Protein AF-0000000069708996 (afdb_homodimer)

Structure (mmCIF, N/CA/C/O backbone):
data_AF-0000000069708996-model_v1
#
loop_
_entity.id
_entity.type
_entity.pdbx_description
1 polymer 'Flagella cluster protein'
#
loop_
_atom_site.group_PDB
_atom_site.id
_atom_site.type_symbol
_atom_site.label_atom_id
_atom_site.label_alt_id
_atom_site.label_comp_id
_atom_site.label_asym_id
_atom_site.label_entity_id
_atom_site.label_seq_id
_atom_site.pdbx_PDB_ins_code
_atom_site.Cartn_x
_atom_site.Cartn_y
_atom_site.Cartn_z
_atom_site.occupancy
_atom_site.B_iso_or_equiv
_atom_site.auth_seq_id
_atom_site.auth_comp_id
_atom_site.auth_asym_id
_atom_site.auth_atom_id
_atom_site.pdbx_PDB_model_num
ATOM 1 N N . MET A 1 1 ? 17.625 -17.453 -7.859 1 54.41 1 MET A N 1
ATOM 2 C CA . MET A 1 1 ? 16.25 -17.438 -7.375 1 54.41 1 MET A CA 1
ATOM 3 C C . MET A 1 1 ? 15.383 -16.531 -8.25 1 54.41 1 MET A C 1
ATOM 5 O O . MET A 1 1 ? 15.898 -15.617 -8.906 1 54.41 1 MET A O 1
ATOM 9 N N . ALA A 1 2 ? 14.141 -16.969 -8.648 1 75.56 2 ALA A N 1
ATOM 10 C CA . ALA A 1 2 ? 13.422 -16.281 -9.711 1 75.56 2 ALA A CA 1
ATOM 11 C C . ALA A 1 2 ? 12.828 -14.961 -9.211 1 75.56 2 ALA A C 1
ATOM 13 O O . ALA A 1 2 ? 12.422 -14.859 -8.055 1 75.56 2 ALA A O 1
ATOM 14 N N . ASP A 1 3 ? 13.125 -13.883 -9.789 1 80.69 3 ASP A N 1
ATOM 15 C CA . ASP A 1 3 ? 12.68 -12.531 -9.484 1 80.69 3 ASP A CA 1
ATOM 16 C C . ASP A 1 3 ? 11.281 -12.273 -10.039 1 80.69 3 ASP A C 1
ATOM 18 O O . ASP A 1 3 ? 10.977 -12.664 -11.164 1 80.69 3 ASP A O 1
ATOM 22 N N . LEU A 1 4 ? 10.43 -11.922 -9.156 1 89.38 4 LEU A N 1
ATOM 23 C CA . LEU A 1 4 ? 9.109 -11.508 -9.625 1 89.38 4 LEU A CA 1
ATOM 24 C C . LEU A 1 4 ? 9.18 -10.133 -10.281 1 89.38 4 LEU A C 1
ATOM 26 O O . LEU A 1 4 ? 9.484 -9.141 -9.617 1 89.38 4 LEU A O 1
ATOM 30 N N . ASP A 1 5 ? 9.031 -10.094 -11.578 1 88.69 5 ASP A N 1
ATOM 31 C CA . ASP A 1 5 ? 9.016 -8.812 -12.289 1 88.69 5 ASP A CA 1
ATOM 32 C C . ASP A 1 5 ? 7.598 -8.273 -12.414 1 88.69 5 ASP A C 1
ATOM 34 O O . ASP A 1 5 ? 6.746 -8.883 -13.062 1 88.69 5 ASP A O 1
ATOM 38 N N . VAL A 1 6 ? 7.355 -7.09 -11.789 1 89.31 6 VAL A N 1
ATOM 39 C CA . VAL A 1 6 ? 6.02 -6.508 -11.812 1 89.31 6 VAL A CA 1
ATOM 40 C C . VAL A 1 6 ? 6.082 -5.094 -12.383 1 89.31 6 VAL A C 1
ATOM 42 O O . VAL A 1 6 ? 5.238 -4.25 -12.062 1 89.31 6 VAL A O 1
ATOM 45 N N . SER A 1 7 ? 7.074 -4.703 -13.172 1 84.94 7 SER A N 1
ATOM 46 C CA . SER A 1 7 ? 7.277 -3.361 -13.711 1 84.94 7 SER A CA 1
ATOM 47 C C . SER A 1 7 ? 6.117 -2.939 -14.602 1 84.94 7 SER A C 1
ATOM 49 O O . SER A 1 7 ? 5.781 -1.757 -14.68 1 84.94 7 SER A O 1
ATOM 51 N N . GLU A 1 8 ? 5.547 -3.9 -15.305 1 86.88 8 GLU A N 1
ATOM 52 C CA . GLU A 1 8 ? 4.41 -3.611 -16.172 1 86.88 8 GLU A CA 1
ATOM 53 C C . GLU A 1 8 ? 3.1 -4.059 -15.539 1 86.88 8 GLU A C 1
ATOM 55 O O . GLU A 1 8 ? 2.053 -4.051 -16.188 1 86.88 8 GLU A O 1
ATOM 60 N N . GLY A 1 9 ? 3.234 -4.473 -14.305 1 91 9 GLY A 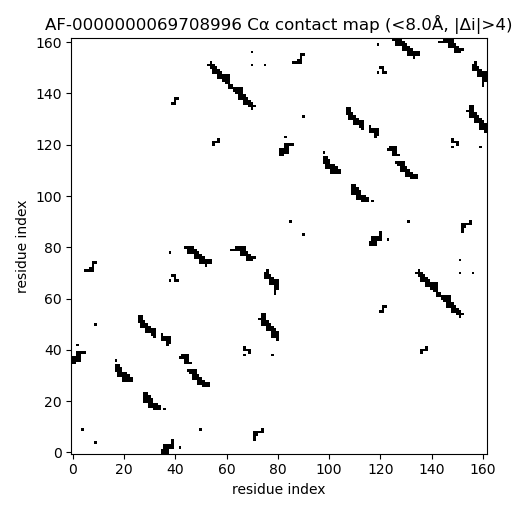N 1
ATOM 61 C CA . GLY A 1 9 ? 2.082 -5.023 -13.609 1 91 9 GLY A CA 1
ATOM 62 C C . GLY A 1 9 ? 2.188 -6.52 -13.375 1 91 9 GLY A C 1
ATOM 63 O O . GLY A 1 9 ? 3.127 -7.164 -13.844 1 91 9 GLY A O 1
ATOM 64 N N . PHE A 1 10 ? 1.414 -7.02 -12.516 1 95.19 10 PHE A N 1
ATOM 65 C CA . PHE A 1 10 ? 1.356 -8.445 -12.195 1 95.19 10 PHE A CA 1
ATOM 66 C C . PHE A 1 10 ? 0.218 -9.117 -12.953 1 95.19 10 PHE A C 1
ATOM 68 O O . PHE A 1 10 ? -0.907 -8.617 -12.969 1 95.19 10 PHE A O 1
ATOM 75 N N . ASP A 1 11 ? 0.49 -10.18 -13.656 1 93.62 11 ASP A N 1
ATOM 76 C CA . ASP A 1 11 ? -0.475 -11 -14.383 1 93.62 11 ASP A CA 1
ATOM 77 C C . ASP A 1 11 ? -0.471 -12.438 -13.875 1 93.62 11 ASP A C 1
ATOM 79 O O . ASP A 1 11 ? 0.484 -13.18 -14.109 1 93.62 11 ASP A O 1
ATOM 83 N N . LEU A 1 12 ? -1.556 -12.852 -13.227 1 92.56 12 LEU A N 1
ATOM 84 C CA . LEU A 1 12 ? -1.639 -14.172 -12.609 1 92.56 12 LEU A CA 1
ATOM 85 C C . LEU A 1 12 ? -1.459 -15.266 -13.648 1 92.56 12 LEU A C 1
ATOM 87 O O . LEU A 1 12 ? -0.826 -16.297 -13.375 1 92.56 12 LEU A O 1
ATOM 91 N N . HIS A 1 13 ? -1.955 -15.023 -14.875 1 91.62 13 HIS A N 1
ATOM 92 C CA . HIS A 1 13 ? -1.903 -16.047 -15.914 1 91.62 13 HIS A CA 1
ATOM 93 C C . HIS A 1 13 ? -0.466 -16.344 -16.344 1 91.62 13 HIS A C 1
ATOM 95 O O . HIS A 1 13 ? -0.136 -17.469 -16.719 1 91.62 13 HIS A O 1
ATOM 101 N N . GLU A 1 14 ? 0.402 -15.367 -16.188 1 91.69 14 GLU A N 1
ATOM 102 C CA . GLU A 1 14 ? 1.811 -15.516 -16.531 1 91.69 14 GLU A CA 1
ATOM 103 C C . GLU A 1 14 ? 2.578 -16.25 -15.43 1 91.69 14 GLU A C 1
ATOM 105 O O . GLU A 1 14 ? 3.664 -16.781 -15.672 1 91.69 14 GLU A O 1
ATOM 110 N N . HIS A 1 15 ? 1.946 -16.359 -14.188 1 92.25 15 HIS A N 1
ATOM 111 C CA . HIS A 1 15 ? 2.668 -16.906 -13.047 1 92.25 15 HIS A CA 1
ATOM 112 C C . HIS A 1 15 ? 1.864 -18.016 -12.359 1 92.25 15 HIS A C 1
ATOM 114 O O . HIS A 1 15 ? 2.092 -18.312 -11.188 1 92.25 15 HIS A O 1
ATOM 120 N N . ARG A 1 16 ? 0.994 -18.609 -13.047 1 90.44 16 ARG A N 1
ATOM 121 C CA . ARG A 1 16 ? 0.011 -19.547 -12.5 1 90.44 16 ARG A CA 1
ATOM 122 C C . ARG A 1 16 ? 0.695 -20.734 -11.844 1 90.44 16 ARG A C 1
ATOM 124 O O . ARG A 1 16 ? 0.193 -21.281 -10.859 1 90.44 16 ARG A O 1
ATOM 131 N N . GLU A 1 17 ? 1.843 -21.109 -12.32 1 92.75 17 GLU A N 1
ATOM 132 C CA . GLU A 1 17 ? 2.51 -22.297 -11.781 1 92.75 17 GLU A CA 1
ATOM 133 C C . GLU A 1 17 ? 3.258 -21.953 -10.492 1 92.75 17 GLU A C 1
ATOM 135 O O . GLU A 1 17 ? 3.547 -22.844 -9.688 1 92.75 17 GLU A O 1
ATOM 140 N N . SER A 1 18 ? 3.518 -20.734 -10.367 1 95.31 18 SER A N 1
ATOM 14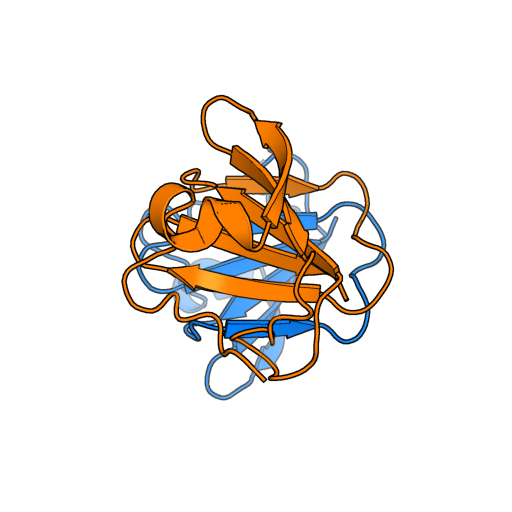1 C CA . SER A 1 18 ? 4.379 -20.328 -9.266 1 95.31 18 SER A CA 1
ATOM 142 C C . SER A 1 18 ? 3.559 -19.953 -8.031 1 95.31 18 SER A C 1
ATOM 144 O O . SER A 1 18 ? 4.102 -19.812 -6.938 1 95.31 18 SER A O 1
ATOM 146 N N . PHE A 1 19 ? 2.264 -19.781 -8.219 1 96.81 19 PHE A N 1
ATOM 147 C CA . PHE A 1 19 ? 1.418 -19.328 -7.121 1 96.81 19 PHE A CA 1
ATOM 148 C C . PHE A 1 19 ? 0.249 -20.281 -6.906 1 96.81 19 PHE A C 1
ATOM 150 O O . PHE A 1 19 ? -0.266 -20.875 -7.863 1 96.81 19 PHE A O 1
ATOM 157 N N . LYS A 1 20 ? -0.121 -20.469 -5.738 1 97.19 20 LYS A N 1
ATOM 158 C CA . LYS A 1 20 ? -1.394 -21.078 -5.367 1 97.19 20 LYS A CA 1
ATOM 159 C C . LYS A 1 20 ? -2.459 -20.016 -5.105 1 97.19 20 LYS A C 1
ATOM 161 O O . LYS A 1 20 ? -2.258 -19.109 -4.285 1 97.19 20 LYS A O 1
ATOM 166 N N . LEU A 1 21 ? -3.57 -20.094 -5.777 1 97.25 21 LEU A N 1
ATOM 167 C CA . LEU A 1 21 ? -4.688 -19.172 -5.547 1 97.25 21 LEU A CA 1
ATOM 168 C C . LEU A 1 21 ? -5.363 -19.469 -4.215 1 97.25 21 LEU A C 1
ATOM 170 O O . LEU A 1 21 ? -5.836 -20.594 -3.988 1 97.25 21 LEU A O 1
ATOM 174 N N . LEU A 1 22 ? -5.34 -18.547 -3.33 1 97.31 22 LEU A N 1
ATOM 175 C CA . LEU A 1 22 ? -5.98 -18.703 -2.029 1 97.31 22 LEU A CA 1
ATOM 176 C C . LEU A 1 22 ? -7.402 -18.156 -2.053 1 97.31 22 LEU A C 1
ATOM 178 O O . LEU A 1 22 ? -8.344 -18.828 -1.615 1 97.31 22 LEU A O 1
ATOM 182 N N . ARG A 1 23 ? -7.543 -16.953 -2.539 1 96.25 23 ARG A N 1
ATOM 183 C CA . ARG A 1 23 ? -8.836 -16.266 -2.621 1 96.25 23 ARG A CA 1
ATOM 184 C C . ARG A 1 23 ? -8.883 -15.336 -3.822 1 96.25 23 ARG A C 1
ATOM 186 O O . ARG A 1 23 ? -7.914 -14.633 -4.105 1 96.25 23 ARG A O 1
ATOM 193 N N . GLN A 1 24 ? -9.953 -15.352 -4.539 1 94.38 24 GLN A N 1
ATOM 194 C CA . GLN A 1 24 ? -10.18 -14.453 -5.664 1 94.38 24 GLN A CA 1
ATOM 195 C C . GLN A 1 24 ? -11.43 -13.602 -5.441 1 94.38 24 GLN A C 1
ATOM 197 O O . GLN A 1 24 ? -12.516 -14.133 -5.223 1 94.38 24 GLN A O 1
ATOM 202 N N . GLY A 1 25 ? -11.172 -12.32 -5.328 1 92.5 25 GLY A N 1
ATOM 203 C CA . GLY A 1 25 ? -12.289 -11.391 -5.27 1 92.5 25 GLY A CA 1
ATOM 204 C C . GLY A 1 25 ? -12.516 -10.656 -6.574 1 92.5 25 GLY A C 1
ATOM 205 O O . GLY A 1 25 ? -11.875 -10.945 -7.582 1 92.5 25 GLY A O 1
ATOM 206 N N . ALA A 1 26 ? -13.492 -9.836 -6.613 1 92.56 26 ALA A N 1
ATOM 207 C CA . ALA A 1 26 ? -13.828 -9.078 -7.816 1 92.56 26 ALA A CA 1
ATOM 208 C C . ALA A 1 26 ? -12.648 -8.234 -8.281 1 92.56 26 ALA A C 1
ATOM 210 O O . ALA A 1 26 ? -12.328 -8.211 -9.477 1 92.56 26 ALA A O 1
ATOM 211 N N . ASP A 1 27 ? -11.891 -7.59 -7.348 1 94.81 27 ASP A N 1
ATOM 212 C CA . ASP A 1 27 ? -10.828 -6.668 -7.734 1 94.81 27 ASP A CA 1
ATOM 213 C C . ASP A 1 27 ? -9.547 -6.945 -6.953 1 94.81 27 ASP A C 1
ATOM 215 O O . ASP A 1 27 ? -8.68 -6.078 -6.848 1 94.81 27 ASP A O 1
ATOM 219 N N . SER A 1 28 ? -9.539 -8.117 -6.324 1 96.5 28 SER A N 1
ATOM 220 C CA . SER A 1 28 ? -8.367 -8.469 -5.535 1 96.5 28 SER A CA 1
ATOM 221 C C . SER A 1 28 ? -8.125 -9.969 -5.535 1 96.5 28 SER A C 1
ATOM 223 O O . SER A 1 28 ? -9.062 -10.758 -5.664 1 96.5 28 SER A O 1
ATOM 225 N N . THR A 1 29 ? -6.891 -10.398 -5.461 1 96.56 29 THR A N 1
ATOM 226 C CA . THR A 1 29 ? -6.496 -11.797 -5.418 1 96.56 29 THR A CA 1
ATOM 227 C C . THR A 1 29 ? -5.469 -12.039 -4.316 1 96.56 29 THR A C 1
ATOM 229 O O . THR A 1 29 ? -4.555 -11.234 -4.125 1 96.56 29 THR A O 1
ATOM 232 N N . HIS A 1 30 ? -5.664 -13.062 -3.553 1 97.12 30 HIS A N 1
ATOM 233 C CA . HIS A 1 30 ? -4.695 -13.523 -2.562 1 97.12 30 HIS A CA 1
ATOM 234 C C . HIS A 1 30 ? -4 -14.805 -3.029 1 97.12 30 HIS A C 1
ATOM 236 O O . HIS A 1 30 ? -4.66 -15.773 -3.393 1 97.12 30 HIS A O 1
ATOM 242 N N . LEU A 1 31 ? -2.686 -14.766 -2.967 1 97.62 31 LEU A N 1
ATOM 243 C CA . LEU A 1 31 ? -1.893 -15.859 -3.51 1 97.62 31 LEU A CA 1
ATOM 244 C C . LEU A 1 31 ? -0.842 -16.328 -2.504 1 97.62 31 LEU A C 1
ATOM 246 O O . LEU A 1 31 ? -0.354 -15.523 -1.701 1 97.62 31 LEU A O 1
ATOM 250 N N . GLU A 1 32 ? -0.498 -17.625 -2.623 1 98 32 GLU A N 1
ATOM 251 C CA . GLU A 1 32 ? 0.638 -18.172 -1.89 1 98 32 GLU A CA 1
ATOM 252 C C . GLU A 1 32 ? 1.829 -18.406 -2.814 1 98 32 GLU A C 1
ATOM 254 O O . GLU A 1 32 ? 1.672 -18.953 -3.908 1 98 32 GLU A O 1
ATOM 259 N N . ASN A 1 33 ? 2.975 -17.953 -2.387 1 97.25 33 ASN A N 1
ATOM 260 C CA . ASN A 1 33 ? 4.223 -18.156 -3.117 1 97.25 33 ASN A CA 1
ATOM 261 C C . ASN A 1 33 ? 4.695 -19.609 -3.01 1 97.25 33 ASN A C 1
ATOM 263 O O . ASN A 1 33 ? 5.184 -20.031 -1.96 1 97.25 33 ASN A O 1
ATOM 267 N N . ARG A 1 34 ? 4.699 -20.375 -4.117 1 95.88 34 ARG A N 1
ATOM 268 C CA . ARG A 1 34 ? 4.977 -21.812 -4.043 1 95.88 34 ARG A CA 1
ATOM 269 C C . ARG A 1 34 ? 6.383 -22.125 -4.543 1 95.88 34 ARG A C 1
ATOM 271 O O . ARG A 1 34 ? 6.848 -23.266 -4.43 1 95.88 34 ARG A O 1
ATOM 278 N N . GLU A 1 35 ? 7.02 -21.109 -5.086 1 95.44 35 GLU A N 1
ATOM 279 C CA . GLU A 1 35 ? 8.305 -21.375 -5.734 1 95.44 35 GLU A CA 1
ATOM 280 C C . GLU A 1 35 ? 9.422 -20.531 -5.125 1 95.44 35 GLU A C 1
ATOM 282 O O . GLU A 1 35 ? 10.453 -20.312 -5.762 1 95.44 35 GLU A O 1
ATOM 287 N N . ASP A 1 36 ? 9.211 -19.969 -3.998 1 94.88 36 ASP A N 1
ATOM 288 C CA . ASP A 1 36 ? 10.195 -19.188 -3.258 1 94.88 36 ASP A CA 1
ATOM 289 C C . ASP A 1 36 ? 10.703 -18 -4.086 1 94.88 36 ASP A C 1
ATOM 291 O O . ASP A 1 36 ? 11.906 -17.766 -4.156 1 94.88 36 ASP A O 1
ATOM 295 N N . LEU A 1 37 ? 9.758 -17.391 -4.793 1 96.25 37 LEU A N 1
ATOM 296 C CA . LEU A 1 37 ? 10.102 -16.203 -5.566 1 96.25 37 LEU A CA 1
ATOM 297 C C . LEU A 1 37 ? 10.57 -15.07 -4.652 1 96.25 37 LEU A C 1
ATOM 299 O O . LEU A 1 37 ? 10.078 -14.93 -3.531 1 96.25 37 LEU A O 1
ATOM 303 N N . GLU A 1 38 ? 11.422 -14.258 -5.172 1 96.56 38 GLU A N 1
ATOM 304 C CA . GLU A 1 38 ? 11.93 -13.117 -4.418 1 96.56 38 GLU A CA 1
ATOM 305 C C . GLU A 1 38 ? 11.016 -11.906 -4.559 1 96.56 38 GLU A C 1
ATOM 307 O O . GLU A 1 38 ? 10.453 -11.672 -5.629 1 96.56 38 GLU A O 1
ATOM 312 N N . CYS A 1 39 ? 10.852 -11.203 -3.525 1 96.44 39 CYS A N 1
ATOM 313 C CA . CYS A 1 39 ? 10.062 -9.977 -3.451 1 96.44 39 CYS A CA 1
ATOM 314 C C . CYS A 1 39 ? 10.695 -8.867 -4.297 1 96.44 39 CYS A C 1
ATOM 316 O O . CYS A 1 39 ? 11.883 -8.57 -4.145 1 96.44 39 CYS A O 1
ATOM 318 N N . PRO A 1 40 ? 9.945 -8.289 -5.152 1 95.25 40 PRO A N 1
ATOM 319 C CA . PRO A 1 40 ? 10.492 -7.238 -6.016 1 95.25 40 PRO A CA 1
ATOM 320 C C . PRO A 1 40 ? 10.906 -5.992 -5.238 1 95.25 40 PRO A C 1
ATOM 322 O O . PRO A 1 40 ? 11.602 -5.129 -5.773 1 95.25 40 PRO A O 1
ATOM 325 N N . ALA A 1 41 ? 10.5 -5.871 -4.02 1 94.62 41 ALA A N 1
ATOM 326 C CA . ALA A 1 41 ? 10.781 -4.68 -3.227 1 94.62 41 ALA A CA 1
ATOM 327 C C . ALA A 1 41 ? 12.047 -4.855 -2.395 1 94.62 41 ALA A C 1
ATOM 329 O O . ALA A 1 41 ? 12.828 -3.918 -2.234 1 94.62 41 ALA A O 1
ATOM 330 N N . CYS A 1 42 ? 12.266 -6.027 -1.862 1 95.06 42 CYS A N 1
ATOM 331 C CA . CYS A 1 42 ? 13.352 -6.125 -0.89 1 95.06 42 CYS A CA 1
ATOM 332 C C . CYS A 1 42 ? 14.305 -7.254 -1.249 1 95.06 42 CYS A C 1
ATOM 334 O O . CYS A 1 42 ? 15.352 -7.41 -0.623 1 95.06 42 CYS A O 1
ATOM 336 N N . GLY A 1 43 ? 13.906 -8.094 -2.117 1 95.06 43 GLY A N 1
ATOM 337 C CA . GLY A 1 43 ? 14.805 -9.133 -2.605 1 95.06 43 GLY A CA 1
ATOM 338 C C . GLY A 1 43 ? 14.742 -10.406 -1.791 1 95.06 43 GLY A C 1
ATOM 339 O O . GLY A 1 43 ? 15.328 -11.422 -2.17 1 95.06 43 GLY A O 1
ATOM 340 N N . ALA A 1 44 ? 14.086 -10.438 -0.651 1 95.06 44 ALA A N 1
ATOM 341 C CA . ALA A 1 44 ? 13.922 -11.648 0.15 1 95.06 44 ALA A CA 1
ATOM 342 C C . ALA A 1 44 ? 12.742 -12.484 -0.347 1 95.06 44 ALA A C 1
ATOM 344 O O . ALA A 1 44 ? 11.836 -11.953 -0.988 1 95.06 44 ALA A O 1
ATOM 345 N N . VAL A 1 45 ? 12.789 -13.797 0.008 1 96.12 45 VAL A N 1
ATOM 346 C CA . VAL A 1 45 ? 11.664 -14.656 -0.351 1 96.12 45 VAL A CA 1
ATOM 347 C C . VAL A 1 45 ? 10.422 -14.242 0.444 1 96.12 45 VAL A C 1
ATOM 349 O O . VAL A 1 45 ? 10.508 -13.977 1.645 1 96.12 45 VAL A O 1
ATOM 352 N N . PHE A 1 46 ? 9.305 -14.148 -0.212 1 95.75 46 PHE A N 1
ATOM 353 C CA . PHE A 1 46 ? 8.062 -13.797 0.471 1 95.75 46 PHE A CA 1
ATOM 354 C C . PHE A 1 46 ? 7.109 -14.984 0.519 1 95.75 46 PHE A C 1
ATOM 356 O O . PHE A 1 46 ? 7.281 -15.953 -0.223 1 95.75 46 PHE A O 1
ATOM 363 N N . ASP A 1 47 ? 6.117 -14.867 1.387 1 95.88 47 ASP A N 1
ATOM 364 C CA . ASP A 1 47 ? 5.223 -16 1.617 1 95.88 47 ASP A CA 1
ATOM 365 C C . ASP A 1 47 ? 3.926 -15.836 0.827 1 95.88 47 ASP A C 1
ATOM 367 O O . ASP A 1 47 ? 3.461 -16.781 0.189 1 95.88 47 ASP A O 1
ATOM 371 N N . ARG A 1 48 ? 3.305 -14.609 0.931 1 96.19 48 ARG A N 1
ATOM 372 C CA . ARG A 1 48 ? 2.002 -14.375 0.314 1 96.19 48 ARG A CA 1
ATOM 373 C C . ARG A 1 48 ? 2.004 -13.086 -0.499 1 96.19 48 ARG A C 1
ATOM 375 O O . ARG A 1 48 ? 2.805 -12.188 -0.243 1 96.19 48 ARG A O 1
ATOM 382 N N . LEU A 1 49 ? 1.108 -13.07 -1.497 1 96.62 49 LEU A N 1
ATOM 383 C CA . LEU A 1 49 ? 0.927 -11.93 -2.385 1 96.62 49 LEU A CA 1
ATOM 384 C C . LEU A 1 49 ? -0.544 -11.531 -2.471 1 96.62 49 LEU A C 1
ATOM 386 O O . LEU A 1 49 ? -1.401 -12.375 -2.746 1 96.62 49 LEU A O 1
ATOM 390 N N . PHE A 1 50 ? -0.833 -10.336 -2.055 1 96.69 50 PHE A N 1
ATOM 391 C CA . PHE A 1 50 ? -2.131 -9.719 -2.293 1 96.69 50 PHE A CA 1
ATOM 392 C C . PHE A 1 50 ? -2.057 -8.734 -3.453 1 96.69 50 PHE A C 1
ATOM 394 O O . PHE A 1 50 ? -1.168 -7.883 -3.494 1 96.69 50 PHE A O 1
ATOM 401 N N . VAL A 1 51 ? -2.912 -8.859 -4.449 1 97.25 51 VAL A N 1
ATOM 402 C CA . VAL A 1 51 ? -2.939 -7.984 -5.621 1 97.25 51 VAL A CA 1
ATOM 403 C C . VAL A 1 51 ? -4.328 -7.367 -5.773 1 97.25 51 VAL A C 1
ATOM 405 O O . VAL A 1 51 ? -5.34 -8.062 -5.648 1 97.25 51 VAL A O 1
ATOM 408 N N . THR A 1 52 ? -4.375 -6.043 -6.074 1 97.25 52 THR A N 1
ATOM 409 C CA . THR A 1 52 ? -5.676 -5.414 -6.266 1 97.25 52 THR A CA 1
ATOM 410 C C . THR A 1 52 ? -5.59 -4.301 -7.309 1 97.25 52 THR A C 1
ATOM 412 O O . THR A 1 52 ? -4.543 -3.664 -7.457 1 97.25 52 THR A O 1
ATOM 415 N N . GLU A 1 53 ? -6.668 -4.074 -8.031 1 96.31 53 GLU A N 1
ATOM 416 C CA . GLU A 1 53 ? -6.785 -2.949 -8.953 1 96.31 53 GLU A CA 1
ATOM 417 C C . GLU A 1 53 ? -7.484 -1.765 -8.289 1 96.31 53 GLU A C 1
ATOM 419 O O . GLU A 1 53 ? -7.551 -0.676 -8.867 1 96.31 53 GLU A O 1
ATOM 424 N N . ARG A 1 54 ? -7.914 -1.998 -7.059 1 95.62 54 ARG A N 1
ATOM 425 C CA . ARG A 1 54 ? -8.578 -0.914 -6.344 1 95.62 54 ARG A CA 1
ATOM 426 C C . ARG A 1 54 ? -7.59 0.179 -5.961 1 95.62 54 ARG A C 1
ATOM 428 O O . ARG A 1 54 ? -6.418 -0.103 -5.691 1 95.62 54 ARG A O 1
ATOM 435 N N . GLU A 1 55 ? -8.141 1.346 -5.832 1 95.5 55 GLU A N 1
ATOM 436 C CA . GLU A 1 55 ? -7.305 2.471 -5.43 1 95.5 55 GLU A CA 1
ATOM 437 C C . GLU A 1 55 ? -7.152 2.533 -3.912 1 95.5 55 GLU A C 1
ATOM 439 O O . GLU A 1 55 ? -6.238 3.182 -3.4 1 95.5 55 GLU A O 1
ATOM 444 N N . THR A 1 56 ? -8.117 1.95 -3.217 1 96 56 THR A N 1
ATOM 445 C CA . THR A 1 56 ? -8.039 1.937 -1.761 1 96 56 THR A CA 1
ATOM 446 C C . THR A 1 56 ? -8.266 0.528 -1.22 1 96 56 THR A C 1
ATOM 448 O O . THR A 1 56 ? -9.086 -0.223 -1.753 1 96 56 THR A O 1
ATOM 451 N N . VAL A 1 57 ? -7.492 0.221 -0.142 1 94.88 57 VAL A N 1
ATOM 452 C CA . VAL A 1 57 ? -7.625 -1.056 0.552 1 94.88 57 VAL A CA 1
ATOM 453 C C . VAL A 1 57 ? -7.555 -0.834 2.061 1 94.88 57 VAL A C 1
ATOM 455 O O . VAL A 1 57 ? -6.746 -0.035 2.541 1 94.88 57 VAL A O 1
ATOM 458 N N . THR A 1 58 ? -8.438 -1.569 2.756 1 94.19 58 THR A N 1
ATOM 459 C CA . THR A 1 58 ? -8.422 -1.557 4.215 1 94.19 58 THR A CA 1
ATOM 460 C C . THR A 1 58 ? -8.102 -2.945 4.766 1 94.19 58 THR A C 1
ATOM 462 O O . THR A 1 58 ? -8.719 -3.934 4.359 1 94.19 58 THR A O 1
ATOM 465 N N . PHE A 1 59 ? -7.016 -2.932 5.641 1 91.5 59 PHE A N 1
ATOM 466 C CA . PHE A 1 59 ? -6.703 -4.148 6.383 1 91.5 59 PHE A CA 1
ATOM 467 C C . PHE A 1 59 ? -7.082 -4 7.848 1 91.5 59 PHE A C 1
ATOM 469 O O . PHE A 1 59 ? -6.535 -3.152 8.555 1 91.5 59 PHE A O 1
ATOM 476 N N . SER A 1 60 ? -7.984 -4.801 8.273 1 86.56 60 SER A N 1
ATOM 477 C CA . SER A 1 60 ? -8.492 -4.719 9.633 1 86.56 60 SER A C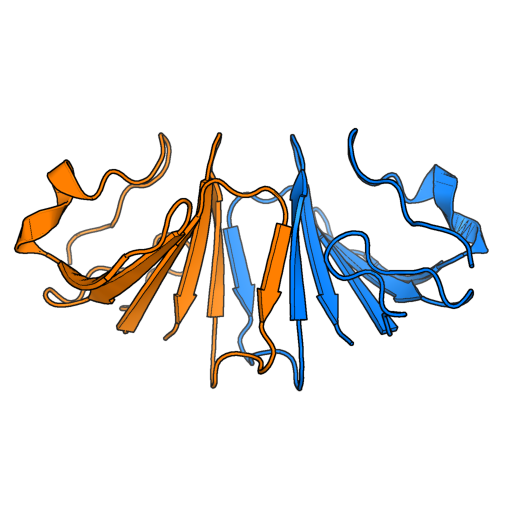A 1
ATOM 478 C C . SER A 1 60 ? -7.406 -5.055 10.648 1 86.56 60 SER A C 1
ATOM 480 O O . SER A 1 60 ? -7.465 -4.609 11.797 1 86.56 60 SER A O 1
ATOM 482 N N . SER A 1 61 ? -6.543 -5.906 10.336 1 75.69 61 SER A N 1
ATOM 483 C CA . SER A 1 61 ? -5.355 -6.207 11.133 1 75.69 61 SER A CA 1
ATOM 484 C C . SER A 1 61 ? -4.09 -6.133 10.281 1 75.69 61 SER A C 1
ATOM 486 O O . SER A 1 61 ? -4.113 -6.461 9.094 1 75.69 61 SER A O 1
ATOM 488 N N . SER A 1 62 ? -3.195 -5.438 10.82 1 68 62 SER A N 1
ATOM 489 C CA . SER A 1 62 ? -1.936 -5.363 10.086 1 68 62 SER A CA 1
ATOM 490 C C . SER A 1 62 ? -1.31 -6.746 9.922 1 68 62 SER A C 1
ATOM 492 O O . SER A 1 62 ? -1.407 -7.586 10.82 1 68 62 SER A O 1
ATOM 494 N N . PRO A 1 63 ? -0.858 -7.051 8.695 1 64.62 63 PRO A N 1
ATOM 495 C CA . PRO A 1 63 ? -0.18 -8.344 8.562 1 64.62 63 PRO A CA 1
ATOM 496 C C . PRO A 1 63 ? 0.951 -8.523 9.57 1 64.62 63 PRO A C 1
ATOM 498 O O . PRO A 1 63 ? 1.509 -7.543 10.062 1 64.62 63 PRO A O 1
ATOM 501 N N . GLU A 1 64 ? 1.011 -9.727 10.094 1 67.81 64 GLU A N 1
ATOM 502 C CA . GLU A 1 64 ? 2.084 -10.016 11.039 1 67.81 64 GLU A CA 1
ATOM 503 C C . GLU A 1 64 ? 3.438 -10.07 10.336 1 67.81 64 GLU A C 1
ATOM 505 O O . GLU A 1 64 ? 3.586 -10.734 9.312 1 67.81 64 GLU A O 1
ATOM 510 N N . GLY A 1 65 ? 4.344 -9.188 10.852 1 76.62 65 GLY A N 1
ATOM 511 C CA . GLY A 1 65 ? 5.703 -9.25 10.336 1 76.62 65 GLY A CA 1
ATOM 512 C C . GLY A 1 65 ? 5.996 -8.188 9.289 1 76.62 65 GLY A C 1
ATOM 513 O O . GLY A 1 65 ? 5.246 -7.215 9.156 1 76.62 65 GLY A O 1
ATOM 514 N N . PRO A 1 66 ? 7.129 -8.375 8.602 1 88.31 66 PRO A N 1
ATOM 515 C CA . PRO A 1 66 ? 7.496 -7.422 7.559 1 88.31 66 PRO A CA 1
ATOM 516 C C . PRO A 1 66 ? 6.582 -7.5 6.336 1 88.31 66 PRO A C 1
ATOM 518 O O . PRO A 1 66 ? 6.145 -8.594 5.961 1 88.31 66 PRO A O 1
ATOM 521 N N . ILE A 1 67 ? 6.23 -6.367 5.852 1 93.56 67 ILE A N 1
ATOM 522 C CA . ILE A 1 67 ? 5.43 -6.32 4.633 1 93.56 67 ILE A CA 1
ATOM 523 C C . ILE A 1 67 ? 6.109 -5.418 3.605 1 93.56 67 ILE A C 1
ATOM 525 O O . ILE A 1 67 ? 6.797 -4.461 3.967 1 93.56 67 ILE A O 1
ATOM 529 N N . CYS A 1 68 ? 5.918 -5.773 2.406 1 95.81 68 CYS A N 1
ATOM 530 C CA . CYS A 1 68 ? 6.371 -4.934 1.302 1 95.81 68 CYS A CA 1
ATOM 531 C C . CYS A 1 68 ? 5.195 -4.492 0.438 1 95.81 68 CYS A C 1
ATOM 533 O O . CYS A 1 68 ? 4.285 -5.277 0.173 1 95.81 68 CYS A O 1
ATOM 535 N N . LEU A 1 69 ? 5.227 -3.254 0.049 1 96.5 69 LEU A N 1
ATOM 536 C CA . LEU A 1 69 ? 4.23 -2.691 -0.856 1 96.5 69 LEU A CA 1
ATOM 537 C C . LEU A 1 69 ? 4.848 -2.359 -2.209 1 96.5 69 LEU A C 1
ATOM 539 O O . LEU A 1 69 ? 5.969 -1.845 -2.275 1 96.5 69 LEU A O 1
ATOM 543 N N . VAL A 1 70 ? 4.156 -2.705 -3.293 1 96.94 70 VAL A N 1
ATOM 544 C CA . VAL A 1 70 ? 4.578 -2.365 -4.645 1 96.94 70 VAL A CA 1
ATOM 545 C C . VAL A 1 70 ? 3.463 -1.608 -5.363 1 96.94 70 VAL A C 1
ATOM 547 O O . VAL A 1 70 ? 2.354 -2.123 -5.512 1 96.94 70 VAL A O 1
ATOM 550 N N . ARG A 1 71 ? 3.785 -0.369 -5.719 1 96.56 71 ARG A N 1
ATOM 551 C CA . ARG A 1 71 ? 2.875 0.409 -6.555 1 96.56 71 ARG A CA 1
ATOM 552 C C . ARG A 1 71 ? 3.164 0.188 -8.031 1 96.56 71 ARG A C 1
ATOM 554 O O . ARG A 1 71 ? 4.207 0.612 -8.539 1 96.56 71 ARG A O 1
ATOM 561 N N . ALA A 1 72 ? 2.299 -0.444 -8.695 1 93.19 72 ALA A N 1
ATOM 562 C CA . ALA A 1 72 ? 2.357 -0.652 -10.141 1 93.19 72 ALA A CA 1
ATOM 563 C C . ALA A 1 72 ? 1.296 0.178 -10.859 1 93.19 72 ALA A C 1
ATOM 565 O O . ALA A 1 72 ? 0.438 0.787 -10.211 1 93.19 72 ALA A O 1
ATOM 566 N N . PRO A 1 73 ? 1.464 0.349 -12.18 1 87.56 73 PRO A N 1
ATOM 567 C CA . PRO A 1 73 ? 0.625 1.299 -12.914 1 87.56 73 PRO A CA 1
ATOM 568 C C . PRO A 1 73 ? -0.86 1.146 -12.594 1 87.56 73 PRO A C 1
ATOM 570 O O . PRO A 1 73 ? -1.542 2.137 -12.32 1 87.56 73 PRO A O 1
ATOM 573 N N . ASP A 1 74 ? -1.469 0.019 -12.57 1 92.56 74 ASP A N 1
ATOM 574 C CA . ASP A 1 74 ? -2.9 -0.133 -12.336 1 92.56 74 ASP A CA 1
ATOM 575 C C . ASP A 1 74 ? -3.17 -1.126 -11.211 1 92.56 74 ASP A C 1
ATOM 577 O O . ASP A 1 74 ? -4.277 -1.657 -11.094 1 92.56 74 ASP A O 1
ATOM 581 N N . GLN A 1 75 ? -2.109 -1.312 -10.406 1 96.81 75 GLN A N 1
ATOM 582 C CA . GLN A 1 75 ? -2.271 -2.303 -9.344 1 96.81 75 GLN A CA 1
ATOM 583 C C . GLN A 1 75 ? -1.48 -1.913 -8.102 1 96.81 75 GLN A C 1
ATOM 585 O O . GLN A 1 75 ? -0.513 -1.154 -8.188 1 96.81 75 GLN A O 1
ATOM 590 N N . LEU A 1 76 ? -1.941 -2.395 -7.008 1 97.12 76 LEU A N 1
ATOM 591 C CA . LEU A 1 76 ? -1.215 -2.402 -5.742 1 97.12 76 LEU A CA 1
ATOM 592 C C . LEU A 1 76 ? -0.961 -3.83 -5.27 1 97.12 76 LEU A C 1
ATOM 594 O O . LEU A 1 76 ? -1.872 -4.66 -5.277 1 97.12 76 LEU A O 1
ATOM 598 N N . LEU A 1 77 ? 0.333 -4.102 -4.957 1 97.12 77 LEU A N 1
ATOM 599 C CA . LEU A 1 77 ? 0.713 -5.414 -4.449 1 97.12 77 LEU A CA 1
ATOM 600 C C . LEU A 1 77 ? 1.192 -5.316 -3.004 1 97.12 77 LEU A C 1
ATOM 602 O O . LEU A 1 77 ? 1.934 -4.398 -2.65 1 97.12 77 LEU A O 1
ATOM 606 N N . VAL A 1 78 ? 0.719 -6.234 -2.172 1 95.81 78 VAL A N 1
ATOM 607 C CA . VAL A 1 78 ? 1.18 -6.379 -0.795 1 95.81 78 VAL A CA 1
ATOM 608 C C . VAL A 1 78 ? 1.826 -7.75 -0.607 1 95.81 78 VAL A C 1
ATOM 610 O O . VAL A 1 78 ? 1.192 -8.781 -0.846 1 95.81 78 VAL A O 1
ATOM 613 N N . LEU A 1 79 ? 3.08 -7.758 -0.251 1 95.69 79 LEU A N 1
ATOM 614 C CA . LEU A 1 79 ? 3.811 -9 -0.016 1 95.69 79 LEU A CA 1
ATOM 615 C C . LEU A 1 79 ? 4.117 -9.172 1.468 1 95.69 79 LEU A C 1
ATOM 617 O O . LEU A 1 79 ? 4.668 -8.273 2.104 1 95.69 79 LEU A O 1
ATOM 621 N N . THR A 1 80 ? 3.742 -10.32 2.023 1 94.19 80 THR A N 1
ATOM 622 C CA . THR A 1 80 ? 4.055 -10.648 3.41 1 94.19 80 THR A CA 1
ATOM 623 C C . THR A 1 80 ? 5.203 -11.648 3.48 1 94.19 80 THR A C 1
ATOM 625 O O . THR A 1 80 ? 5.281 -12.57 2.666 1 94.19 80 THR A O 1
ATOM 628 N N . HIS A 1 81 ? 6 -11.328 4.453 1 92.38 81 HIS A N 1
ATOM 629 C CA . HIS A 1 81 ? 7.176 -12.172 4.598 1 92.38 81 HIS A CA 1
ATOM 630 C C . HIS A 1 81 ? 7.098 -13.008 5.871 1 92.38 81 HIS A C 1
ATOM 632 O O . HIS A 1 81 ? 6.465 -12.602 6.848 1 92.38 81 HIS A O 1
ATOM 638 N N . MET B 1 1 ? -16.859 16.391 9.43 1 53.09 1 MET B N 1
ATOM 639 C CA . MET B 1 1 ? -15.469 15.977 9.562 1 53.09 1 MET B CA 1
ATOM 640 C C . MET B 1 1 ? -14.734 16.062 8.227 1 53.09 1 MET B C 1
ATOM 642 O O . MET B 1 1 ? -15.359 15.977 7.168 1 53.09 1 MET B O 1
ATOM 646 N N . ALA B 1 2 ? -13.508 16.688 8.164 1 73.31 2 ALA B N 1
ATOM 647 C CA . ALA B 1 2 ? -12.945 17.062 6.875 1 73.31 2 ALA B CA 1
ATOM 648 C C . ALA B 1 2 ? -12.367 15.859 6.145 1 73.31 2 ALA B C 1
ATOM 650 O O . ALA B 1 2 ? -11.828 14.953 6.777 1 73.31 2 ALA B O 1
ATOM 651 N N . ASP B 1 3 ? -12.812 15.531 5.016 1 80 3 ASP B N 1
ATOM 652 C CA . ASP B 1 3 ? -12.406 14.438 4.141 1 80 3 ASP B 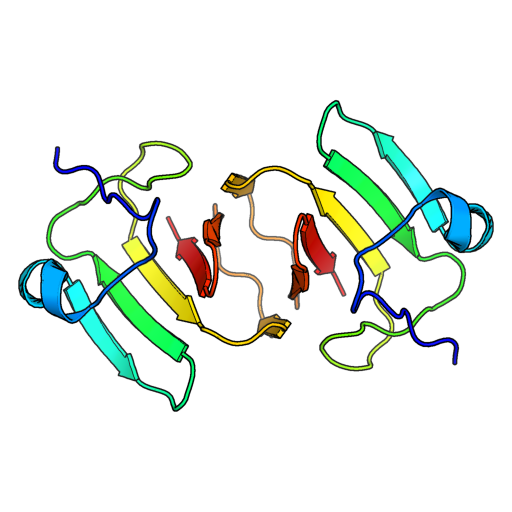CA 1
ATOM 653 C C . ASP B 1 3 ? -11.078 14.742 3.455 1 80 3 ASP B C 1
ATOM 655 O O . ASP B 1 3 ? -10.859 15.867 2.982 1 80 3 ASP B O 1
ATOM 659 N N . LEU B 1 4 ? -10.148 13.898 3.717 1 88.94 4 LEU B N 1
ATOM 660 C CA . LEU B 1 4 ? -8.891 14.039 2.982 1 88.94 4 LEU B CA 1
ATOM 661 C C . LEU B 1 4 ? -9.062 13.617 1.527 1 88.94 4 LEU B C 1
ATOM 663 O O . LEU B 1 4 ? -9.336 12.445 1.244 1 88.94 4 LEU B O 1
ATOM 667 N N . ASP B 1 5 ? -9.055 14.562 0.641 1 88.25 5 ASP B N 1
ATOM 668 C CA . ASP B 1 5 ? -9.141 14.25 -0.781 1 88.25 5 ASP B CA 1
ATOM 669 C C . ASP B 1 5 ? -7.758 14.039 -1.389 1 88.25 5 ASP B C 1
ATOM 671 O O . ASP B 1 5 ? -6.949 14.969 -1.436 1 88.25 5 ASP B O 1
ATOM 675 N N . VAL B 1 6 ? -7.5 12.797 -1.877 1 89.31 6 VAL B N 1
ATOM 676 C CA . VAL B 1 6 ? -6.188 12.484 -2.436 1 89.31 6 VAL B CA 1
ATOM 677 C C . VAL B 1 6 ? -6.344 11.953 -3.855 1 89.31 6 VAL B C 1
ATOM 679 O O . VAL B 1 6 ? -5.504 11.18 -4.332 1 89.31 6 VAL B O 1
ATOM 682 N N . SER B 1 7 ? -7.418 12.258 -4.598 1 84.62 7 SER B N 1
ATOM 683 C CA . SER B 1 7 ? -7.711 11.742 -5.93 1 84.62 7 SER B CA 1
ATOM 684 C C . SER B 1 7 ? -6.645 12.172 -6.934 1 84.62 7 SER B C 1
ATOM 686 O O . SER B 1 7 ? -6.352 11.453 -7.887 1 84.62 7 SER B O 1
ATOM 688 N N . GLU B 1 8 ? -6.113 13.359 -6.723 1 86.81 8 GLU B N 1
ATOM 689 C CA . GLU B 1 8 ? -5.07 13.867 -7.609 1 86.81 8 GLU B CA 1
ATOM 690 C C . GLU B 1 8 ? -3.693 13.75 -6.961 1 86.81 8 GLU B C 1
ATOM 692 O O . GLU B 1 8 ? -2.709 14.273 -7.488 1 86.81 8 GLU B O 1
ATOM 697 N N . GLY B 1 9 ? -3.691 13.117 -5.809 1 91 9 GLY B N 1
ATOM 698 C CA . GLY B 1 9 ? -2.463 13.023 -5.035 1 91 9 GLY B CA 1
ATOM 699 C C . GLY B 1 9 ? -2.502 13.828 -3.752 1 91 9 GLY B C 1
ATOM 700 O O . GLY B 1 9 ? -3.469 14.555 -3.496 1 91 9 GLY B O 1
ATOM 701 N N . PHE B 1 10 ? -1.646 13.562 -2.9 1 95.06 10 PHE B N 1
ATOM 702 C CA . PHE B 1 10 ? -1.511 14.266 -1.632 1 95.06 10 PHE B CA 1
ATOM 703 C C . PHE B 1 10 ? -0.424 15.336 -1.719 1 95.06 10 PHE B C 1
ATOM 705 O O . PHE B 1 10 ? 0.676 15.062 -2.207 1 95.06 10 PHE B O 1
ATOM 712 N N . ASP B 1 11 ? -0.72 16.547 -1.362 1 93.69 11 ASP B N 1
ATOM 713 C CA . ASP B 1 11 ? 0.204 17.688 -1.307 1 93.69 11 ASP B CA 1
ATOM 714 C C . ASP B 1 11 ? 0.307 18.234 0.111 1 93.69 11 ASP B C 1
ATOM 716 O O . ASP B 1 11 ? -0.635 18.859 0.609 1 93.69 11 ASP B O 1
ATOM 720 N N . LEU B 1 12 ? 1.461 18.062 0.737 1 92.5 12 LEU B N 1
ATOM 721 C CA . LEU B 1 12 ? 1.658 18.469 2.125 1 92.5 12 LEU B CA 1
ATOM 722 C C . LEU B 1 12 ? 1.43 19.969 2.295 1 92.5 12 LEU B C 1
ATOM 724 O O . LEU B 1 12 ? 0.873 20.406 3.305 1 92.5 12 LEU B O 1
ATOM 728 N N . HIS B 1 13 ? 1.802 20.766 1.282 1 91.62 13 HIS B N 1
ATOM 729 C CA . HIS B 1 13 ? 1.696 22.219 1.393 1 91.62 13 HIS B CA 1
ATOM 730 C C . HIS B 1 13 ? 0.238 22.656 1.464 1 91.62 13 HIS B C 1
ATOM 732 O O . HIS B 1 13 ? -0.08 23.672 2.105 1 91.62 13 HIS B O 1
ATOM 738 N N . GLU B 1 14 ? -0.644 21.875 0.888 1 91.69 14 GLU B N 1
ATOM 739 C CA . GLU B 1 14 ? -2.072 22.172 0.903 1 91.69 14 GLU B CA 1
ATOM 740 C C . GLU B 1 14 ? -2.703 21.797 2.24 1 91.69 14 GLU B C 1
ATOM 742 O O . GLU B 1 14 ? -3.777 22.297 2.588 1 91.69 14 GLU B O 1
ATOM 747 N N . HIS B 1 15 ? -1.951 20.953 3.078 1 92.19 15 HIS B N 1
ATOM 748 C CA . HIS B 1 15 ? -2.541 20.422 4.301 1 92.19 15 HIS B CA 1
ATOM 749 C C . HIS B 1 15 ? -1.629 20.656 5.5 1 92.19 15 HIS B C 1
ATOM 751 O O . HIS B 1 15 ? -1.734 19.969 6.512 1 92.19 15 HIS B O 1
ATOM 757 N N . ARG B 1 16 ? -0.797 21.609 5.434 1 90.31 16 ARG B N 1
ATOM 758 C CA . ARG B 1 16 ? 0.274 21.828 6.398 1 90.31 16 ARG B CA 1
ATOM 759 C C . ARG B 1 16 ? -0.29 22.094 7.793 1 90.31 16 ARG B C 1
ATOM 761 O O . ARG B 1 16 ? 0.314 21.703 8.797 1 90.31 16 ARG B O 1
ATOM 768 N N . GLU B 1 17 ? -1.466 22.672 7.867 1 92.75 17 GLU B N 1
ATOM 769 C CA . GLU B 1 17 ? -2.023 23.016 9.172 1 92.75 17 GLU B CA 1
ATOM 770 C C . GLU B 1 17 ? -2.666 21.797 9.828 1 92.75 17 GLU B C 1
ATOM 772 O O . GLU B 1 17 ? -2.838 21.75 11.047 1 92.75 17 GLU B O 1
ATOM 777 N N . SER B 1 18 ? -2.98 20.891 9 1 95.25 18 SER B N 1
ATOM 778 C CA . SER B 1 18 ? -3.756 19.75 9.5 1 95.25 18 SER B CA 1
ATOM 779 C C . SER B 1 18 ? -2.848 18.609 9.938 1 95.25 18 SER B C 1
ATOM 781 O O . SER B 1 18 ? -3.297 17.672 10.594 1 95.25 18 SER B O 1
ATOM 783 N N . PHE B 1 19 ? -1.584 18.688 9.562 1 96.75 19 PHE B N 1
ATOM 784 C CA . PHE B 1 19 ? -0.663 17.594 9.852 1 96.75 19 PHE B CA 1
ATOM 785 C C . PHE B 1 19 ? 0.562 18.109 10.602 1 96.75 19 PHE B C 1
ATOM 787 O O . PHE B 1 19 ? 1.017 19.234 10.367 1 96.75 19 PHE B O 1
ATOM 794 N N . LYS B 1 20 ? 1.027 17.344 11.477 1 97.12 20 LYS B N 1
ATOM 795 C CA . LYS B 1 20 ? 2.354 17.531 12.062 1 97.12 20 LYS B CA 1
ATOM 796 C C . LYS B 1 20 ? 3.393 16.672 11.336 1 97.12 20 LYS B C 1
ATOM 798 O O . LYS B 1 20 ? 3.225 15.461 11.211 1 97.12 20 LYS B O 1
ATOM 803 N N . LEU B 1 21 ? 4.449 17.266 10.859 1 97.19 21 LEU B N 1
ATOM 804 C CA . LEU B 1 21 ? 5.543 16.531 10.227 1 97.19 21 LEU B CA 1
ATOM 805 C C . LEU B 1 21 ? 6.348 15.75 11.258 1 97.19 21 LEU B C 1
ATOM 807 O O . LEU B 1 21 ? 6.883 16.328 12.203 1 97.19 21 LEU B O 1
ATOM 811 N N . LEU B 1 22 ? 6.383 14.5 11.125 1 97.25 22 LEU B N 1
ATOM 812 C CA . LEU B 1 22 ? 7.148 13.648 12.031 1 97.25 22 LEU B CA 1
ATOM 813 C C . LEU B 1 22 ? 8.539 13.359 11.469 1 97.25 22 LEU B C 1
ATOM 815 O O . LEU B 1 22 ? 9.539 13.508 12.172 1 97.25 22 LEU B O 1
ATOM 819 N N . ARG B 1 23 ? 8.57 12.945 10.234 1 96.31 23 ARG B N 1
ATOM 820 C CA . ARG B 1 23 ? 9.82 12.625 9.547 1 96.31 23 ARG B CA 1
ATOM 821 C C . ARG B 1 23 ? 9.719 12.914 8.055 1 96.31 23 ARG B C 1
ATOM 823 O O . ARG B 1 23 ? 8.695 12.625 7.43 1 96.31 23 ARG B O 1
ATOM 830 N N . GLN B 1 24 ? 10.703 13.508 7.5 1 94.38 24 GLN B N 1
ATOM 831 C CA . GLN B 1 24 ? 10.789 13.781 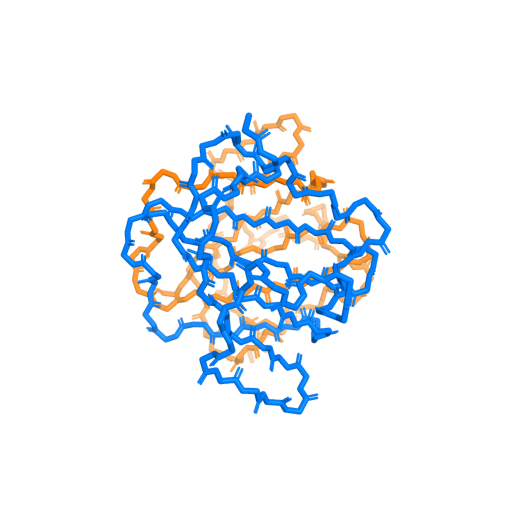6.07 1 94.38 24 GLN B CA 1
ATOM 832 C C . GLN B 1 24 ? 12.016 13.102 5.453 1 94.38 24 GLN B C 1
ATOM 834 O O . GLN B 1 24 ? 13.141 13.328 5.895 1 94.38 24 GLN B O 1
ATOM 839 N N . GLY B 1 25 ? 11.727 12.18 4.574 1 92.5 25 GLY B N 1
ATOM 840 C CA . GLY B 1 25 ? 12.805 11.57 3.811 1 92.5 25 GLY B CA 1
ATOM 841 C C . GLY B 1 25 ? 12.883 12.078 2.385 1 92.5 25 GLY B C 1
ATOM 842 O O . GLY B 1 25 ? 12.172 13.016 2.014 1 92.5 25 GLY B O 1
ATOM 843 N N . ALA B 1 26 ? 13.805 11.609 1.654 1 92.62 26 ALA B N 1
ATOM 844 C CA . ALA B 1 26 ? 14 12.039 0.271 1 92.62 26 ALA B CA 1
ATOM 845 C C . ALA B 1 26 ? 12.75 11.789 -0.562 1 92.62 26 ALA B C 1
ATOM 847 O O . ALA B 1 26 ? 12.32 12.656 -1.328 1 92.62 26 ALA B O 1
ATOM 848 N N . ASP B 1 27 ? 12.062 10.625 -0.371 1 94.94 27 ASP B N 1
ATOM 849 C CA . ASP B 1 27 ? 10.93 10.273 -1.223 1 94.94 27 ASP B CA 1
ATOM 850 C C . ASP B 1 27 ? 9.734 9.82 -0.387 1 94.94 27 ASP B C 1
ATOM 852 O O . ASP B 1 27 ? 8.844 9.141 -0.894 1 94.94 27 ASP B O 1
ATOM 856 N N . SER B 1 28 ? 9.828 10.102 0.92 1 96.5 28 SER B N 1
ATOM 857 C CA . SER B 1 28 ? 8.742 9.688 1.801 1 96.5 28 SER B CA 1
ATOM 858 C C . SER B 1 28 ? 8.562 10.656 2.959 1 96.5 28 SER B C 1
ATOM 860 O O . SER B 1 28 ? 9.523 11.312 3.383 1 96.5 28 SER B O 1
ATOM 862 N N . THR B 1 29 ? 7.375 10.836 3.445 1 96.56 29 THR B N 1
ATOM 863 C CA . THR B 1 29 ? 7.047 11.703 4.57 1 96.56 29 THR B CA 1
ATOM 864 C C . THR B 1 29 ? 6.133 10.984 5.559 1 96.56 29 THR B C 1
ATOM 866 O O . THR B 1 29 ? 5.207 10.273 5.152 1 96.56 29 THR B O 1
ATOM 869 N N . HIS B 1 30 ? 6.438 11.078 6.805 1 97.12 30 HIS B N 1
ATOM 870 C CA . HIS B 1 30 ? 5.586 10.594 7.887 1 97.12 30 HIS B CA 1
ATOM 871 C C . HIS B 1 30 ? 4.906 11.75 8.617 1 97.12 30 HIS B C 1
ATOM 873 O O . HIS B 1 30 ? 5.57 12.688 9.055 1 97.12 30 HIS B O 1
ATOM 879 N N . LEU B 1 31 ? 3.609 11.625 8.742 1 97.56 31 LEU B N 1
ATOM 880 C CA . LEU B 1 31 ? 2.818 12.719 9.297 1 97.56 31 LEU B CA 1
ATOM 881 C C . LEU B 1 31 ? 1.881 12.219 10.391 1 97.56 31 LEU B C 1
ATOM 883 O O . LEU B 1 31 ? 1.437 11.07 10.352 1 97.56 31 LEU B O 1
ATOM 887 N N . GLU B 1 32 ? 1.572 13.148 11.328 1 98 32 GLU B N 1
ATOM 888 C CA . GLU B 1 32 ? 0.533 12.906 12.32 1 98 32 GLU B CA 1
ATOM 889 C C . GLU B 1 32 ? -0.725 13.711 12.016 1 98 32 GLU B C 1
ATOM 891 O O . GLU B 1 32 ? -0.643 14.906 11.711 1 98 32 GLU B O 1
ATOM 896 N N . ASN B 1 33 ? -1.851 13.039 12.047 1 97.19 33 ASN B N 1
ATOM 897 C CA . ASN B 1 33 ? -3.146 13.68 11.852 1 97.19 33 ASN B CA 1
ATOM 898 C C . ASN B 1 33 ? -3.543 14.523 13.055 1 97.19 33 ASN B C 1
ATOM 900 O O . ASN B 1 33 ? -3.908 13.992 14.102 1 97.19 33 ASN B O 1
ATOM 904 N N . ARG B 1 34 ? -3.627 15.875 12.914 1 96 34 ARG B N 1
ATOM 905 C CA . ARG B 1 34 ? -3.834 16.75 14.07 1 96 34 ARG B CA 1
ATOM 906 C C . ARG B 1 34 ? -5.262 17.281 14.102 1 96 34 ARG B C 1
ATOM 908 O O . ARG B 1 34 ? -5.668 17.922 15.078 1 96 34 ARG B O 1
ATOM 915 N N . GLU B 1 35 ? -5.973 17 13.047 1 95.44 35 GLU B N 1
ATOM 916 C CA . GLU B 1 35 ? -7.293 17.609 12.945 1 95.44 35 GLU B CA 1
ATOM 917 C C . GLU B 1 35 ? -8.383 16.562 12.805 1 95.44 35 GLU B C 1
ATOM 919 O O . GLU B 1 35 ? -9.477 16.844 12.312 1 95.44 35 GLU B O 1
ATOM 924 N N . ASP B 1 36 ? -8.109 15.328 13.078 1 94.75 36 ASP B N 1
ATOM 925 C CA . ASP B 1 36 ? -9.055 14.219 13.055 1 94.75 36 ASP B CA 1
ATOM 926 C C . ASP B 1 36 ? -9.68 14.055 11.672 1 94.75 36 ASP B C 1
ATOM 928 O O . ASP B 1 36 ? -10.891 13.891 11.547 1 94.75 36 ASP B O 1
ATOM 932 N N . LEU B 1 37 ? -8.828 14.219 10.664 1 96.06 37 LEU B N 1
ATOM 933 C CA . LEU B 1 37 ? -9.281 14.008 9.297 1 96.06 37 LEU B CA 1
ATOM 934 C C . LEU B 1 37 ? -9.711 12.562 9.086 1 96.06 37 LEU B C 1
ATOM 936 O O . LEU B 1 37 ? -9.133 11.641 9.664 1 96.06 37 LEU B O 1
ATOM 940 N N . GLU B 1 38 ? -10.641 12.398 8.188 1 96.38 38 GLU B N 1
ATOM 941 C CA . GLU B 1 38 ? -11.125 11.062 7.871 1 96.38 38 GLU B CA 1
ATOM 942 C C . GLU B 1 38 ? -10.281 10.406 6.785 1 96.38 38 GLU B C 1
ATOM 944 O O . GLU B 1 38 ? -9.828 11.078 5.852 1 96.38 38 GLU B O 1
ATOM 949 N N . CYS B 1 39 ? -10.055 9.156 6.91 1 96.31 39 CYS B N 1
ATOM 950 C CA . CYS B 1 39 ? -9.32 8.328 5.965 1 96.31 39 CYS B CA 1
ATOM 951 C C . CYS B 1 39 ? -10.07 8.219 4.641 1 96.31 39 CYS B C 1
ATOM 953 O O . CYS B 1 39 ? -11.25 7.859 4.617 1 96.31 39 CYS B O 1
ATOM 955 N N . PRO B 1 40 ? -9.43 8.508 3.59 1 95.19 40 PRO B N 1
ATOM 956 C CA . PRO B 1 40 ? -10.094 8.453 2.287 1 95.19 40 PRO B CA 1
ATOM 957 C C . PRO B 1 40 ? -10.492 7.035 1.892 1 95.19 40 PRO B C 1
ATOM 959 O O . PRO B 1 40 ? -11.281 6.848 0.957 1 95.19 40 PRO B O 1
ATOM 962 N N . ALA B 1 41 ? -9.984 6.051 2.547 1 94.5 41 ALA B N 1
ATOM 963 C CA . ALA B 1 41 ? -10.25 4.66 2.188 1 94.5 41 ALA B CA 1
ATOM 964 C C . ALA B 1 41 ? -11.43 4.102 2.979 1 94.5 41 ALA B C 1
ATOM 966 O O . ALA B 1 41 ? -12.234 3.336 2.445 1 94.5 41 ALA B O 1
ATOM 967 N N . CYS B 1 42 ? -11.539 4.457 4.23 1 94.94 42 CYS B N 1
ATOM 968 C CA . CYS B 1 42 ? -12.531 3.744 5.035 1 94.94 42 CYS B CA 1
ATOM 969 C C . CYS B 1 42 ? -13.461 4.719 5.746 1 94.94 42 CYS B C 1
ATOM 971 O O . CYS B 1 42 ? -14.438 4.309 6.367 1 94.94 42 CYS B O 1
ATOM 973 N N . GLY B 1 43 ? -13.102 5.961 5.781 1 95 43 GLY B N 1
ATOM 974 C CA . GLY B 1 43 ? -13.992 6.973 6.332 1 95 43 GLY B CA 1
ATOM 975 C C . GLY B 1 43 ? -13.805 7.195 7.82 1 95 43 GLY B C 1
ATOM 976 O O . GLY B 1 43 ? -14.383 8.117 8.398 1 95 43 GLY B O 1
ATOM 977 N N . ALA B 1 44 ? -13.047 6.379 8.516 1 94.88 44 ALA B N 1
ATOM 978 C CA . ALA B 1 44 ? -12.758 6.57 9.938 1 94.88 44 ALA B CA 1
ATOM 979 C C . ALA B 1 44 ? -11.594 7.543 10.133 1 94.88 44 ALA B C 1
ATOM 981 O O . ALA B 1 44 ? -10.766 7.723 9.234 1 94.88 44 ALA B O 1
ATOM 982 N N . VAL B 1 45 ? -11.547 8.117 11.359 1 96 45 VAL B N 1
ATOM 983 C CA . VAL B 1 45 ? -10.43 9 11.672 1 96 45 VAL B CA 1
ATOM 984 C C . VAL B 1 45 ? -9.141 8.18 11.773 1 96 45 VAL B C 1
ATOM 986 O O . VAL B 1 45 ? -9.125 7.102 12.367 1 96 45 VAL B O 1
ATOM 989 N N . PHE B 1 46 ? -8.094 8.656 11.164 1 95.56 46 PHE B N 1
ATOM 990 C CA . PHE B 1 46 ? -6.816 7.953 11.234 1 95.56 46 PHE B CA 1
ATOM 991 C C . PHE B 1 46 ? -5.812 8.734 12.07 1 95.56 46 PHE B C 1
ATOM 993 O O . PHE B 1 46 ? -6.004 9.922 12.328 1 95.56 46 PHE B O 1
ATOM 1000 N N . ASP B 1 47 ? -4.762 8.055 12.453 1 95.75 47 ASP B N 1
ATOM 1001 C CA . ASP B 1 47 ? -3.805 8.656 13.375 1 95.75 47 ASP B CA 1
ATOM 1002 C C . ASP B 1 47 ? -2.59 9.203 12.625 1 95.75 47 ASP B C 1
ATOM 1004 O O . ASP B 1 47 ? -2.145 10.32 12.883 1 95.75 47 ASP B O 1
ATOM 1008 N N . ARG B 1 48 ? -2.014 8.344 11.719 1 96.12 48 ARG B N 1
ATOM 1009 C CA . ARG B 1 48 ? -0.78 8.703 11.023 1 96.12 48 ARG B CA 1
ATOM 1010 C C . ARG B 1 48 ? -0.907 8.477 9.523 1 96.12 48 ARG B C 1
ATOM 1012 O O . ARG B 1 48 ? -1.715 7.656 9.078 1 96.12 48 ARG B O 1
ATOM 1019 N N . LEU B 1 49 ? -0.11 9.258 8.766 1 96.5 49 LEU B N 1
ATOM 1020 C CA . LEU B 1 49 ? -0.057 9.188 7.312 1 96.5 49 LEU B CA 1
ATOM 1021 C C . LEU B 1 49 ? 1.383 9.055 6.828 1 96.5 49 LEU B C 1
ATOM 1023 O O . LEU B 1 49 ? 2.248 9.844 7.207 1 96.5 49 LEU B O 1
ATOM 1027 N N . PHE B 1 50 ? 1.658 7.969 6.172 1 96.62 50 PHE B N 1
ATOM 1028 C CA . PHE B 1 50 ? 2.902 7.797 5.434 1 96.62 50 PHE B CA 1
ATOM 1029 C C . PHE B 1 50 ? 2.68 8.023 3.941 1 96.62 50 PHE B C 1
ATOM 1031 O O . PHE B 1 50 ? 1.756 7.457 3.354 1 96.62 50 PHE 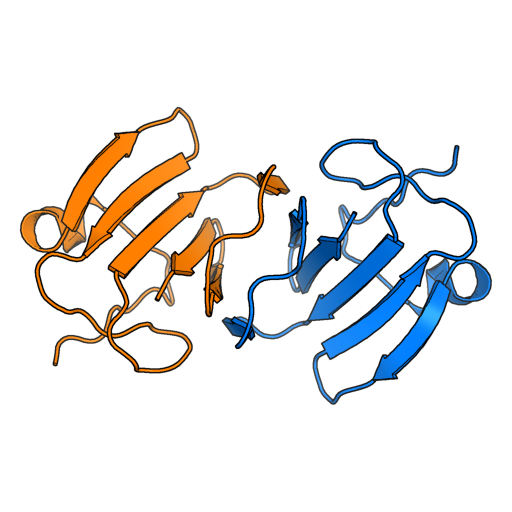B O 1
ATOM 1038 N N . VAL B 1 51 ? 3.443 8.898 3.305 1 97.25 51 VAL B N 1
ATOM 1039 C CA . VAL B 1 51 ? 3.326 9.203 1.884 1 97.25 51 VAL B CA 1
ATOM 1040 C C . VAL B 1 51 ? 4.668 8.977 1.192 1 97.25 51 VAL B C 1
ATOM 1042 O O . VAL B 1 51 ? 5.715 9.383 1.702 1 97.25 51 VAL B O 1
ATOM 1045 N N . THR B 1 52 ? 4.645 8.344 -0.012 1 97.31 52 THR B N 1
ATOM 1046 C CA . THR B 1 52 ? 5.895 8.125 -0.73 1 97.31 52 THR B CA 1
ATOM 1047 C C . THR B 1 52 ? 5.668 8.172 -2.238 1 97.31 52 THR B C 1
ATOM 1049 O O . THR B 1 52 ? 4.59 7.828 -2.721 1 97.31 52 THR B O 1
ATOM 1052 N N . GLU B 1 53 ? 6.656 8.625 -2.967 1 96.44 53 GLU B N 1
ATOM 1053 C CA . GLU B 1 53 ? 6.648 8.578 -4.426 1 96.44 53 GLU B CA 1
ATOM 1054 C C . GLU B 1 53 ? 7.355 7.328 -4.941 1 96.44 53 GLU B C 1
ATOM 1056 O O . GLU B 1 53 ? 7.332 7.043 -6.141 1 96.44 53 GLU B O 1
ATOM 1061 N N . ARG B 1 54 ? 7.867 6.566 -4.031 1 95.69 54 ARG B N 1
ATOM 1062 C CA . ARG B 1 54 ? 8.547 5.34 -4.434 1 95.69 54 ARG B CA 1
ATOM 1063 C C . ARG B 1 54 ? 7.555 4.289 -4.91 1 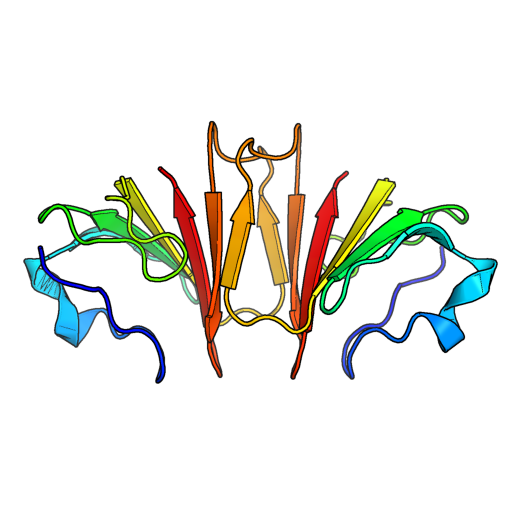95.69 54 ARG B C 1
ATOM 1065 O O . ARG B 1 54 ? 6.422 4.23 -4.422 1 95.69 54 ARG B O 1
ATOM 1072 N N . GLU B 1 55 ? 8.094 3.447 -5.766 1 95.5 55 GLU B N 1
ATOM 1073 C CA . GLU B 1 55 ? 7.246 2.373 -6.277 1 95.5 55 GLU B CA 1
ATOM 1074 C C 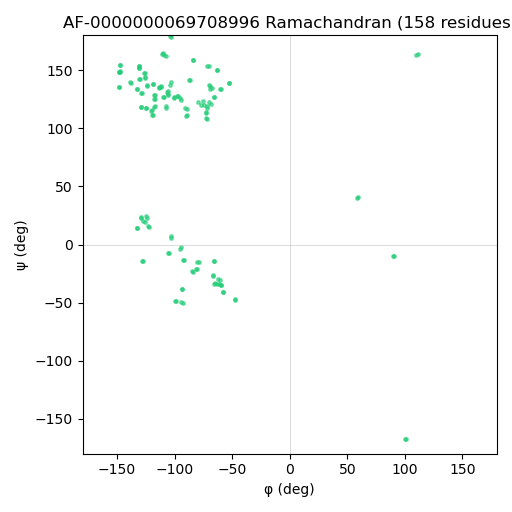. GLU B 1 55 ? 7.234 1.181 -5.324 1 95.5 55 GLU B C 1
ATOM 1076 O O . GLU B 1 55 ? 6.348 0.328 -5.398 1 95.5 55 GLU B O 1
ATOM 1081 N N . THR B 1 56 ? 8.297 1.089 -4.5 1 96.06 56 THR B N 1
ATOM 1082 C CA . THR B 1 56 ? 8.352 -0.002 -3.533 1 96.06 56 THR B CA 1
ATOM 1083 C C . THR B 1 56 ? 8.688 0.527 -2.141 1 96.06 56 THR B C 1
ATOM 1085 O O . THR B 1 56 ? 9.492 1.447 -1.998 1 96.06 56 THR B O 1
ATOM 1088 N N . VAL B 1 57 ? 8.023 -0.114 -1.146 1 94.94 57 VAL B N 1
ATOM 1089 C CA . VAL B 1 57 ? 8.281 0.209 0.254 1 94.94 57 VAL B CA 1
ATOM 1090 C C . VAL B 1 57 ? 8.32 -1.074 1.08 1 94.94 57 VAL B C 1
ATOM 1092 O O . VAL B 1 57 ? 7.512 -1.981 0.872 1 94.94 57 VAL B O 1
ATOM 1095 N N . THR B 1 58 ? 9.289 -1.084 2.02 1 94.31 58 THR B N 1
ATOM 1096 C CA . THR B 1 58 ? 9.391 -2.193 2.961 1 94.31 58 THR B CA 1
ATOM 1097 C C . THR B 1 58 ? 9.18 -1.709 4.395 1 94.31 58 THR B C 1
ATOM 1099 O O . THR B 1 58 ? 9.789 -0.73 4.82 1 94.31 58 THR B O 1
ATOM 1102 N N . PHE B 1 59 ? 8.172 -2.42 5.039 1 91.5 59 PHE B N 1
ATOM 1103 C CA . PHE B 1 59 ? 7.98 -2.193 6.469 1 91.5 59 PHE B CA 1
ATOM 1104 C C . PHE B 1 59 ? 8.477 -3.387 7.277 1 91.5 59 PHE B C 1
ATOM 1106 O O . PHE B 1 59 ? 7.961 -4.5 7.133 1 91.5 59 PHE B O 1
ATOM 1113 N N . SER B 1 60 ? 9.414 -3.129 8.094 1 86.75 60 SER B N 1
ATOM 1114 C CA . SER B 1 60 ? 10.031 -4.195 8.883 1 86.75 60 SER B CA 1
ATOM 1115 C C . SER B 1 60 ? 9.039 -4.797 9.867 1 86.75 60 SER B C 1
ATOM 1117 O O . SER B 1 60 ? 9.18 -5.953 10.266 1 86.75 60 SER B O 1
ATOM 1119 N N . SER B 1 61 ? 8.188 -4.039 10.375 1 75.69 61 SER B N 1
ATOM 1120 C CA . SER B 1 61 ? 7.074 -4.504 11.203 1 75.69 61 SER B CA 1
ATOM 1121 C C . SER B 1 61 ? 5.746 -3.939 10.711 1 75.69 61 SER B C 1
ATOM 1123 O O . SER B 1 61 ? 5.691 -2.811 10.219 1 75.69 61 SER B O 1
ATOM 1125 N N . SER B 1 62 ? 4.871 -4.836 10.578 1 68.62 62 SER B N 1
ATOM 1126 C CA . SER B 1 62 ? 3.555 -4.359 10.164 1 68.62 62 SER B CA 1
ATOM 1127 C C . SER B 1 62 ? 2.984 -3.369 11.18 1 68.62 62 SER B C 1
ATOM 1129 O O . SER B 1 62 ? 3.191 -3.518 12.383 1 68.62 62 SER B O 1
ATOM 1131 N N . PRO B 1 63 ? 2.457 -2.246 10.672 1 64.31 63 PRO B N 1
ATOM 1132 C CA . PRO B 1 63 ? 1.849 -1.326 11.641 1 64.31 63 PRO B CA 1
ATOM 1133 C C . PRO B 1 63 ? 0.821 -2.01 12.539 1 64.31 63 PRO B C 1
ATOM 1135 O O . PRO B 1 63 ? 0.253 -3.037 12.164 1 64.31 63 PRO B O 1
ATOM 1138 N N . GLU B 1 64 ? 0.87 -1.637 13.789 1 67.69 64 GLU B N 1
ATOM 1139 C CA . GLU B 1 64 ? -0.102 -2.193 14.727 1 67.69 64 GLU B CA 1
ATOM 1140 C C . GLU B 1 64 ? -1.509 -1.684 14.43 1 67.69 64 GLU B C 1
ATOM 1142 O O . GLU B 1 64 ? -1.723 -0.477 14.297 1 67.69 64 GLU B O 1
ATOM 1147 N N . GLY B 1 65 ? -2.412 -2.697 14.156 1 75.75 65 GLY B N 1
ATOM 1148 C CA . GLY B 1 65 ? -3.809 -2.324 13.992 1 75.75 65 GLY B CA 1
ATOM 1149 C C . GLY B 1 65 ? -4.234 -2.246 12.539 1 75.75 65 GLY B C 1
ATOM 1150 O O . GLY B 1 65 ? -3.537 -2.75 11.648 1 75.75 65 GLY B O 1
ATOM 1151 N N . PRO B 1 66 ? -5.422 -1.661 12.328 1 87.81 66 PRO B N 1
ATOM 1152 C CA . PRO B 1 66 ? -5.918 -1.518 10.961 1 87.81 66 PRO B CA 1
ATOM 1153 C C . PRO B 1 66 ? -5.109 -0.511 10.141 1 87.81 66 PRO B C 1
ATOM 1155 O O . PRO B 1 66 ? -4.664 0.506 10.68 1 87.81 66 PRO B O 1
ATOM 1158 N N . ILE B 1 67 ? -4.836 -0.881 8.945 1 93.38 67 ILE B N 1
ATOM 1159 C CA . ILE B 1 67 ? -4.145 0.036 8.047 1 93.38 67 ILE B CA 1
ATOM 1160 C C . ILE B 1 67 ? -4.953 0.195 6.758 1 93.38 67 ILE B C 1
ATOM 1162 O O . ILE B 1 67 ? -5.645 -0.734 6.332 1 93.38 67 ILE B O 1
ATOM 1166 N N . CYS B 1 68 ? -4.863 1.337 6.238 1 95.69 68 CYS B N 1
ATOM 1167 C CA . CYS B 1 68 ? -5.445 1.6 4.93 1 95.69 68 CYS B CA 1
ATOM 1168 C C . CYS B 1 68 ? -4.371 2.01 3.928 1 95.69 68 CYS B C 1
ATOM 1170 O O . CYS B 1 68 ? -3.455 2.762 4.266 1 95.69 68 CYS B O 1
ATOM 1172 N N . LEU B 1 69 ? -4.48 1.496 2.744 1 96.38 69 LEU B N 1
ATOM 1173 C CA . LEU B 1 69 ? -3.592 1.854 1.642 1 96.38 69 LEU B CA 1
ATOM 1174 C C . LEU B 1 69 ? -4.348 2.633 0.569 1 96.38 69 LEU B C 1
ATOM 1176 O O . LEU B 1 69 ? -5.488 2.303 0.244 1 96.38 69 LEU B O 1
ATOM 1180 N N . VAL B 1 70 ? -3.736 3.705 0.065 1 96.88 70 VAL B N 1
ATOM 1181 C CA . VAL B 1 70 ? -4.297 4.484 -1.034 1 96.88 70 VAL B CA 1
ATOM 1182 C C . VAL B 1 70 ? -3.283 4.57 -2.176 1 96.88 70 VAL B C 1
ATOM 1184 O O . VAL B 1 70 ? -2.168 5.062 -1.989 1 96.88 70 VAL B O 1
ATOM 1187 N N . ARG B 1 71 ? -3.691 4.012 -3.311 1 96.56 71 ARG B N 1
ATOM 1188 C CA . ARG B 1 71 ? -2.893 4.16 -4.523 1 96.56 71 ARG B CA 1
ATOM 1189 C C . ARG B 1 71 ? -3.303 5.402 -5.301 1 96.56 71 ARG B C 1
ATOM 1191 O O . ARG B 1 71 ? -4.398 5.461 -5.863 1 96.56 71 ARG B O 1
ATOM 1198 N N . ALA B 1 72 ? -2.475 6.363 -5.328 1 93.19 72 ALA B N 1
ATOM 1199 C CA . ALA B 1 72 ? -2.648 7.578 -6.121 1 93.19 72 ALA B CA 1
ATOM 1200 C C . ALA B 1 72 ? -1.689 7.602 -7.309 1 93.19 72 ALA B C 1
ATOM 1202 O O . ALA B 1 72 ? -0.796 6.758 -7.41 1 93.19 72 ALA B O 1
ATOM 1203 N N . PRO B 1 73 ? -1.98 8.453 -8.297 1 87.69 73 PRO B N 1
ATOM 1204 C CA . PRO B 1 73 ? -1.243 8.406 -9.562 1 87.69 73 PRO B CA 1
ATOM 1205 C C . PRO B 1 73 ? 0.269 8.344 -9.359 1 87.69 73 PRO B C 1
ATOM 1207 O O . PRO B 1 73 ? 0.944 7.512 -9.969 1 87.69 73 PRO B O 1
ATOM 1210 N N . ASP B 1 74 ? 0.923 9.117 -8.555 1 92.69 74 ASP B N 1
ATOM 1211 C CA . ASP B 1 74 ? 2.377 9.125 -8.414 1 92.69 74 ASP B CA 1
ATOM 1212 C C . ASP B 1 74 ? 2.785 8.93 -6.953 1 92.69 74 ASP B C 1
ATOM 1214 O O . ASP B 1 74 ? 3.918 9.242 -6.578 1 92.69 74 ASP B O 1
ATOM 1218 N N . GLN B 1 75 ? 1.81 8.391 -6.195 1 96.81 75 GLN B N 1
ATOM 1219 C CA . GLN B 1 75 ? 2.107 8.25 -4.773 1 96.81 75 GLN B CA 1
ATOM 1220 C C . GLN B 1 75 ? 1.42 7.02 -4.184 1 96.81 75 GLN B C 1
ATOM 1222 O O . GLN B 1 75 ? 0.416 6.547 -4.719 1 96.81 75 GLN B O 1
ATOM 1227 N N . LEU B 1 76 ? 1.993 6.535 -3.146 1 97.06 76 LEU B N 1
ATOM 1228 C CA . LEU B 1 76 ? 1.386 5.559 -2.25 1 97.06 76 LEU B CA 1
ATOM 1229 C C . LEU B 1 76 ? 1.235 6.129 -0.845 1 97.06 76 LEU B C 1
ATOM 1231 O O . LEU B 1 76 ? 2.176 6.715 -0.304 1 97.06 76 LEU B O 1
ATOM 1235 N N . LEU B 1 77 ? -0.013 6.02 -0.317 1 97.06 77 LEU B N 1
ATOM 1236 C CA . LEU B 1 77 ? -0.291 6.48 1.038 1 97.06 77 LEU B CA 1
ATOM 1237 C C . LEU B 1 77 ? -0.642 5.309 1.949 1 97.06 77 LEU B C 1
ATOM 1239 O O . LEU B 1 77 ? -1.386 4.41 1.553 1 97.06 77 LEU B O 1
ATOM 1243 N N . VAL B 1 78 ? -0.07 5.305 3.143 1 95.75 78 VAL B N 1
ATOM 1244 C CA . VAL B 1 78 ? -0.396 4.34 4.188 1 95.75 78 VAL B CA 1
ATOM 1245 C C . VAL B 1 78 ? -0.968 5.066 5.402 1 95.75 78 VAL B C 1
ATOM 1247 O O . VAL B 1 78 ? -0.317 5.949 5.969 1 95.75 78 VAL B O 1
ATOM 1250 N N . LEU B 1 79 ? -2.18 4.766 5.75 1 95.56 79 LEU B N 1
ATOM 1251 C CA . LEU B 1 79 ? -2.832 5.371 6.906 1 95.56 79 LEU B CA 1
ATOM 1252 C C . LEU B 1 79 ? -2.996 4.352 8.031 1 95.56 79 LEU B C 1
ATOM 1254 O O . LEU B 1 79 ? -3.521 3.258 7.812 1 95.56 79 LEU B O 1
ATOM 1258 N N . THR B 1 80 ? -2.52 4.699 9.219 1 94 80 THR B N 1
ATOM 1259 C CA . THR B 1 80 ? -2.684 3.855 10.398 1 94 80 THR B CA 1
ATOM 1260 C C . THR B 1 80 ? -3.773 4.406 11.312 1 94 80 THR B C 1
ATOM 1262 O O . THR B 1 80 ? -3.881 5.621 11.5 1 94 80 THR B O 1
ATOM 1265 N N . HIS B 1 81 ? -4.516 3.441 11.75 1 92 81 HIS B N 1
ATOM 1266 C CA . HIS B 1 81 ? -5.633 3.83 12.602 1 92 81 HIS B CA 1
ATOM 1267 C C . HIS B 1 81 ? -5.402 3.404 14.047 1 92 81 HIS B C 1
ATOM 1269 O O . HIS B 1 81 ? -4.703 2.42 14.305 1 92 81 HIS B O 1
#

Secondary structure (DSSP, 8-state):
--B---TT---GGGGTTTEEEEEE-SSEEEEEESS-PBPTTTSSB-SEEEEE--SEEEESSPPSS-EEEEEETTEEEEEE-/--B---TT---GGGGTTTEEEEEE-SSEEEEEESS-PBPTTTSSB-SEEEEE--SEEEESSPPSS-EEEEEETTEEEEEE-

Nearest PDB structures (foldseek):
  4ylc-assembly1_H  TM=2.560E-01  e=4.647E+00  Saccharolobus solfataricus 98/2
  4ylb-assembly1_D  TM=2.761E-01  e=9.880E+00  Saccharolobus solfataricus 98/2
  4ylc-assembly1_H  TM=2.559E-01  e=3.617E+00  Saccharolobus solfataricus 98/2
  4ylb-assembly1_D  TM=2.759E-01  e=8.970E+00  Saccharolobus solfataricus 98/2
  5ds1-assembly2_C  TM=2.347E-01  e=7.565E+00  Pisum sativum

Radius of gyration: 15.81 Å; Cα contacts (8 Å, |Δi|>4): 381; chains: 2; bounding box: 32×45×31 Å

Solvent-accessible surface area (backbone atoms only — not comparable to full-atom values): 8775 Å² total; per-residue (Å²): 127,56,73,52,78,42,85,92,35,82,56,64,84,83,42,52,87,42,38,45,85,72,45,79,54,96,54,34,36,35,32,34,48,70,63,56,36,23,33,75,65,76,62,48,62,34,46,34,40,36,41,27,59,54,47,52,44,78,35,79,56,37,60,76,43,30,35,31,39,38,58,31,89,70,35,38,36,41,34,36,76,127,57,71,51,77,42,84,89,36,82,56,64,84,83,41,52,88,43,38,44,83,73,45,80,54,96,54,35,38,35,32,35,47,71,64,56,37,24,34,75,64,77,62,49,62,35,48,35,40,37,40,27,60,54,49,51,44,78,34,77,56,36,61,77,42,31,34,31,39,37,58,29,88,70,37,39,35,42,35,36,76

Foldseek 3Di:
DAEDDQQQHDDCVVCVPQWDWDDDDPFKTKIAGRNQHADNFPRGGFGIKMKGQDPDDDDPDDDPDDWDWDDYDRMIMITHD/DAEDDQQQHDDCVVCVVQWDWDDDDPFKTKIAGRNQYADNFPRGGFGIKMKGQDPDDDDPDDDPDDWDWDDYPRMIMITHD

pLDDT: mean 91.97, std 8.16, range [53.09, 98.0]

InterPro domains:
  IPR055809 Protein of unknown function DUF7385 [PF24110] (11-81)

Organism: NCBI:txid1604004

Sequence (162 aa):
MADLDVSEGFDLHEHRESFKLLRQGADSTHLENREDLECPACGAVFDRLFVTERETVTFSSSPEGPICLVRAPDQLLVLTHMADLDVSEGFDLHEHRESFKLLRQGADSTHLENREDLECPACGAVFDRLFVTERETVTFSSSPEGPICLVRAPDQLLVLTH